Protein AF-A0A7C6LQS4-F1 (afdb_monomer_lite)

Structure (mmCIF, N/CA/C/O backbone):
data_AF-A0A7C6LQS4-F1
#
_entry.id   AF-A0A7C6LQS4-F1
#
loop_
_atom_site.group_PDB
_atom_site.id
_atom_site.type_symbol
_atom_site.label_atom_id
_atom_site.label_alt_id
_atom_site.label_comp_id
_atom_site.label_asym_id
_atom_site.label_entity_id
_atom_site.label_seq_id
_atom_site.pdbx_PDB_ins_code
_atom_site.Cartn_x
_atom_site.Cartn_y
_atom_site.Cartn_z
_atom_site.occupancy
_atom_site.B_iso_or_equiv
_atom_site.auth_seq_id
_atom_site.auth_comp_id
_atom_site.auth_asym_id
_atom_site.auth_atom_id
_atom_site.pdbx_PDB_model_num
ATOM 1 N N . MET A 1 1 ? -6.492 0.542 -8.143 1.00 78.06 1 MET A N 1
ATOM 2 C CA . MET A 1 1 ? -7.831 1.112 -7.826 1.00 78.06 1 MET A CA 1
ATOM 3 C C . MET A 1 1 ? -8.121 2.292 -8.748 1.00 78.06 1 MET A C 1
ATOM 5 O O . MET A 1 1 ? -8.270 3.438 -8.306 1.00 78.06 1 MET A O 1
ATOM 9 N N . ASP A 1 2 ? -8.172 2.019 -10.046 1.00 74.44 2 ASP A N 1
ATOM 10 C CA . ASP A 1 2 ? -8.338 3.066 -11.058 1.00 74.44 2 ASP A CA 1
ATOM 11 C C . ASP A 1 2 ? -9.804 3.329 -11.390 1.00 74.44 2 ASP A C 1
ATOM 13 O O . ASP A 1 2 ? -10.144 4.444 -11.783 1.00 74.44 2 ASP A O 1
ATOM 17 N N . ASP A 1 3 ? -10.678 2.350 -11.139 1.00 87.50 3 ASP A N 1
ATOM 18 C CA . ASP A 1 3 ? -12.123 2.533 -11.216 1.00 87.50 3 ASP A CA 1
ATOM 19 C C . ASP A 1 3 ? -12.602 3.480 -10.090 1.00 87.50 3 ASP A C 1
ATOM 21 O O . ASP A 1 3 ? -12.406 3.188 -8.899 1.00 87.50 3 ASP A O 1
ATOM 25 N N . PRO A 1 4 ? -13.233 4.623 -10.428 1.00 88.31 4 PRO A N 1
ATOM 26 C CA . PRO A 1 4 ? -13.754 5.565 -9.443 1.00 88.31 4 PRO A CA 1
ATOM 27 C C . PRO A 1 4 ? -14.795 4.962 -8.492 1.00 88.31 4 PRO A C 1
ATOM 29 O O . PRO A 1 4 ? -14.840 5.361 -7.327 1.00 88.31 4 PRO A O 1
ATOM 32 N N . LEU A 1 5 ? -15.613 4.012 -8.957 1.00 91.00 5 LEU A N 1
ATOM 33 C CA . LEU A 1 5 ? -16.668 3.392 -8.159 1.00 91.00 5 LEU A CA 1
ATOM 34 C C . LEU A 1 5 ? -16.083 2.431 -7.121 1.00 91.00 5 LEU A C 1
ATOM 36 O O . LEU A 1 5 ? -16.467 2.484 -5.952 1.00 91.00 5 LEU A O 1
ATOM 40 N N . GLU A 1 6 ? -15.114 1.599 -7.515 1.00 91.19 6 GLU A N 1
ATOM 41 C CA . GLU A 1 6 ? -14.394 0.745 -6.560 1.00 91.19 6 GLU A CA 1
ATOM 42 C C . GLU A 1 6 ? -13.647 1.575 -5.523 1.00 91.19 6 GLU A C 1
ATOM 44 O O . GLU A 1 6 ? -13.691 1.274 -4.329 1.00 91.19 6 GLU A O 1
ATOM 49 N N . ARG A 1 7 ? -12.986 2.650 -5.964 1.00 94.25 7 ARG A N 1
ATOM 50 C CA . ARG A 1 7 ? -12.284 3.560 -5.060 1.00 94.25 7 ARG A CA 1
ATOM 51 C C . ARG A 1 7 ? -13.247 4.198 -4.067 1.00 94.25 7 ARG A C 1
ATOM 53 O O . ARG A 1 7 ? -12.942 4.258 -2.879 1.00 94.25 7 ARG A O 1
ATOM 60 N N . GLN A 1 8 ? -14.404 4.669 -4.526 1.00 94.88 8 GLN A N 1
ATOM 61 C CA . GLN A 1 8 ? -15.415 5.243 -3.644 1.00 94.88 8 GLN A CA 1
ATOM 62 C C . GLN A 1 8 ? -15.893 4.212 -2.614 1.00 94.88 8 GLN A C 1
ATOM 64 O 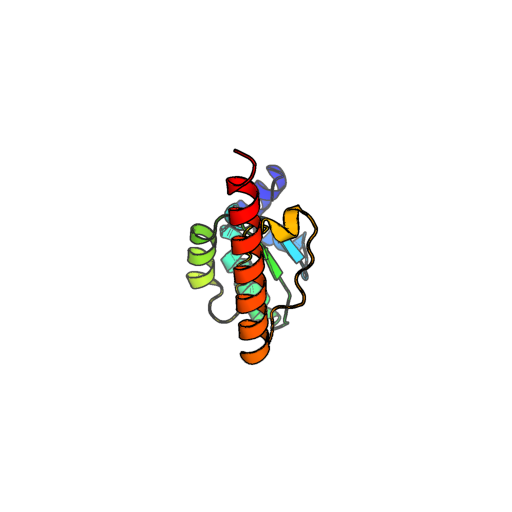O . GLN A 1 8 ? -15.918 4.510 -1.420 1.00 94.88 8 GLN A O 1
ATOM 69 N N . LEU A 1 9 ? -16.185 2.984 -3.049 1.00 95.00 9 LEU A N 1
ATOM 70 C CA . LEU A 1 9 ? -16.571 1.892 -2.158 1.00 95.00 9 LEU A CA 1
ATOM 71 C C . LEU A 1 9 ? -15.493 1.602 -1.104 1.00 95.00 9 LEU A C 1
ATOM 73 O O . LEU A 1 9 ? -15.814 1.455 0.074 1.00 95.00 9 LEU A O 1
ATOM 77 N N . ALA A 1 10 ? -14.225 1.554 -1.511 1.00 95.19 10 ALA A N 1
ATOM 78 C CA . ALA A 1 10 ? -13.095 1.317 -0.620 1.00 95.19 10 ALA A CA 1
ATOM 79 C C . ALA A 1 10 ? -12.935 2.410 0.447 1.00 95.19 10 ALA A C 1
ATOM 81 O O . ALA A 1 10 ? -12.599 2.104 1.590 1.00 95.19 10 ALA A O 1
ATOM 82 N N . ARG A 1 11 ? -13.200 3.671 0.090 1.00 94.62 11 ARG A N 1
ATOM 83 C CA . ARG A 1 11 ? -13.082 4.819 1.002 1.00 94.62 11 ARG A CA 1
ATOM 84 C C . ARG A 1 11 ? -14.272 4.958 1.942 1.00 94.62 11 ARG A C 1
ATOM 86 O O . ARG A 1 11 ? -14.094 5.175 3.136 1.00 94.62 11 ARG A O 1
ATOM 93 N N . GLU A 1 12 ? -15.485 4.846 1.409 1.00 96.25 12 GLU A N 1
ATOM 94 C CA . GLU A 1 12 ? -16.718 5.077 2.167 1.00 96.25 12 GLU A CA 1
ATOM 95 C C . GLU A 1 12 ? -17.144 3.844 2.968 1.00 96.25 12 GLU A C 1
ATOM 97 O O . GLU A 1 12 ? -17.705 3.965 4.057 1.00 96.25 12 GLU A O 1
ATOM 102 N N . GLN A 1 13 ? -16.898 2.643 2.435 1.00 96.38 13 GLN A N 1
ATOM 103 C CA . GLN A 1 13 ? -17.337 1.377 3.023 1.00 96.38 13 GLN A CA 1
ATOM 104 C C . GLN A 1 13 ? -16.213 0.318 3.004 1.00 96.38 13 GLN A C 1
ATOM 106 O O . GLN A 1 13 ? -16.405 -0.785 2.480 1.00 96.38 13 GLN A O 1
ATOM 111 N N . PRO A 1 14 ? -15.055 0.594 3.639 1.00 94.25 14 PRO A N 1
ATOM 112 C CA . PRO A 1 14 ? -13.868 -0.271 3.611 1.00 94.25 14 PRO A CA 1
ATOM 113 C C . PRO A 1 14 ? -14.138 -1.703 4.088 1.00 94.25 14 PRO A C 1
ATOM 115 O O . PRO A 1 14 ? -13.612 -2.662 3.528 1.00 94.25 14 PRO A O 1
ATOM 118 N N . ARG A 1 15 ? -15.014 -1.884 5.084 1.00 93.69 15 ARG A N 1
ATOM 119 C CA . ARG A 1 15 ? -15.414 -3.221 5.542 1.00 93.69 15 ARG A CA 1
ATOM 120 C C . ARG A 1 15 ? -16.129 -4.014 4.446 1.00 93.69 15 ARG A C 1
ATOM 122 O O . ARG A 1 15 ? -15.763 -5.157 4.199 1.00 93.69 15 ARG A O 1
ATOM 129 N N . ARG A 1 16 ? -17.117 -3.408 3.777 1.00 94.06 16 ARG A N 1
ATOM 130 C CA . ARG A 1 16 ? -17.816 -4.062 2.659 1.00 94.06 16 ARG A CA 1
ATOM 131 C C . ARG A 1 16 ? -16.865 -4.350 1.510 1.00 94.06 16 ARG A C 1
ATOM 133 O O . ARG A 1 16 ? -16.963 -5.411 0.909 1.00 94.06 16 ARG A O 1
ATOM 140 N N . PHE A 1 17 ? -15.940 -3.436 1.229 1.00 95.31 17 PHE A N 1
ATOM 141 C CA . PHE A 1 17 ? -14.924 -3.648 0.206 1.00 95.31 17 PHE A CA 1
ATOM 142 C C . PHE A 1 17 ? -14.125 -4.938 0.460 1.00 95.31 17 PHE A C 1
ATOM 144 O O . PHE A 1 17 ? -13.985 -5.749 -0.451 1.00 95.31 17 PHE A O 1
ATOM 151 N N . LEU A 1 18 ? -13.672 -5.169 1.699 1.00 93.12 18 LEU A N 1
ATOM 152 C CA . LEU A 1 18 ? -12.942 -6.388 2.081 1.00 93.12 18 LEU A CA 1
ATOM 153 C C . LEU A 1 18 ? -13.830 -7.641 2.180 1.00 93.12 18 LEU A C 1
ATOM 155 O O . LEU A 1 18 ? -13.340 -8.754 2.016 1.00 93.12 18 LEU A O 1
ATOM 159 N N . GLU A 1 19 ? -15.128 -7.489 2.449 1.00 92.06 19 GLU A N 1
ATOM 160 C CA . GLU A 1 19 ? -16.087 -8.605 2.417 1.00 92.06 19 GLU A CA 1
ATOM 161 C C . GLU A 1 19 ? -16.351 -9.085 0.982 1.00 92.06 19 GLU A C 1
ATOM 163 O O . GLU A 1 19 ? -16.483 -10.288 0.753 1.00 92.06 19 GLU A O 1
ATOM 168 N N . LEU A 1 20 ? -16.393 -8.152 0.025 1.00 92.69 20 LEU A N 1
ATOM 169 C CA . LEU A 1 20 ? -16.524 -8.438 -1.406 1.00 92.69 20 LEU A CA 1
ATOM 170 C C . LEU A 1 20 ? -15.230 -9.012 -1.997 1.00 92.69 20 LEU A C 1
ATOM 172 O O . LEU A 1 20 ? -15.288 -9.890 -2.854 1.00 92.69 20 LEU A O 1
ATOM 176 N N . HIS A 1 21 ? -14.075 -8.558 -1.504 1.00 91.75 21 HIS A N 1
ATOM 177 C CA . HIS A 1 21 ? -12.753 -9.000 -1.944 1.00 91.75 21 HIS A CA 1
ATOM 178 C C . HIS A 1 21 ? -12.044 -9.783 -0.837 1.00 91.75 21 HIS A C 1
ATOM 180 O O . HIS A 1 21 ? -11.190 -9.261 -0.115 1.00 91.75 21 HIS A O 1
ATOM 186 N N . GLN A 1 22 ? -12.424 -11.052 -0.685 1.00 89.12 22 GLN A N 1
ATOM 187 C CA . GLN A 1 22 ? -11.872 -11.905 0.364 1.00 89.12 22 GLN A CA 1
ATOM 188 C C . GLN A 1 22 ? -10.400 -1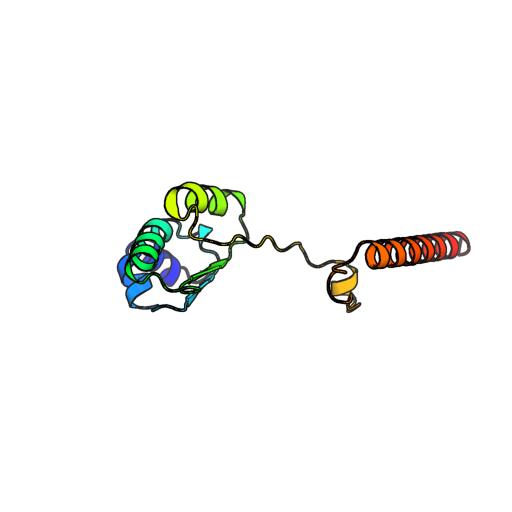2.253 0.113 1.00 89.12 22 GLN A C 1
ATOM 190 O O . GLN A 1 22 ? -9.986 -12.513 -1.013 1.00 89.12 22 GLN A O 1
ATOM 195 N N . ALA A 1 23 ? -9.622 -12.296 1.196 1.00 90.25 23 ALA A N 1
ATOM 196 C CA . ALA A 1 23 ? -8.218 -12.692 1.164 1.00 90.25 23 ALA A CA 1
ATOM 197 C C . ALA A 1 23 ? -8.023 -14.154 0.682 1.00 90.25 23 ALA A C 1
ATOM 199 O O . ALA A 1 23 ? -8.854 -15.004 1.023 1.00 90.25 23 ALA A O 1
ATOM 200 N N . PRO A 1 24 ? -6.910 -14.473 -0.017 1.00 92.81 24 PRO A N 1
ATOM 201 C CA . PRO A 1 24 ? -5.803 -13.574 -0.349 1.00 92.81 24 PRO A CA 1
ATOM 202 C C . PRO A 1 24 ? -6.143 -12.617 -1.499 1.00 92.81 24 PRO A C 1
ATOM 204 O O . PRO A 1 24 ? -6.632 -13.044 -2.541 1.00 92.81 24 PRO A O 1
ATOM 207 N N . VAL A 1 25 ? -5.858 -11.323 -1.324 1.00 93.81 25 VAL A N 1
ATOM 208 C CA . VAL A 1 25 ? -6.203 -10.292 -2.317 1.00 93.81 25 VAL A CA 1
ATOM 209 C C . VAL A 1 25 ? -5.053 -9.317 -2.566 1.00 93.81 25 VAL A C 1
ATOM 211 O O . VAL A 1 25 ? -4.348 -8.908 -1.641 1.00 93.81 25 VAL A O 1
ATOM 214 N N . LEU A 1 26 ? -4.880 -8.940 -3.835 1.00 93.56 26 LEU A N 1
ATOM 215 C CA . LEU A 1 26 ? -4.015 -7.849 -4.274 1.00 93.56 26 LEU A CA 1
ATOM 216 C C . LEU A 1 26 ? -4.839 -6.564 -4.379 1.00 93.56 26 LEU A C 1
ATOM 218 O O . LEU A 1 26 ? -5.782 -6.492 -5.162 1.00 93.56 26 LEU A O 1
ATOM 222 N N . ILE A 1 27 ? -4.469 -5.554 -3.602 1.00 93.06 27 ILE A N 1
ATOM 223 C CA . ILE A 1 27 ? -5.080 -4.230 -3.623 1.00 93.06 27 ILE A CA 1
ATOM 224 C C . ILE A 1 27 ? -4.099 -3.278 -4.289 1.00 93.06 27 ILE A C 1
ATOM 226 O O . ILE A 1 27 ? -3.050 -2.946 -3.729 1.00 93.06 27 ILE A O 1
ATOM 230 N N . ASP A 1 28 ? -4.463 -2.856 -5.493 1.00 92.75 28 ASP A N 1
ATOM 231 C CA . ASP A 1 28 ? -3.622 -1.997 -6.306 1.00 92.75 28 ASP A CA 1
ATOM 232 C C . ASP A 1 28 ? -3.851 -0.509 -6.001 1.00 92.75 28 ASP A C 1
ATOM 234 O O . ASP A 1 28 ? -5.000 -0.069 -5.899 1.00 92.75 28 ASP A O 1
ATOM 238 N N . GLU A 1 29 ? -2.775 0.270 -5.891 1.00 92.50 29 GLU A N 1
ATOM 239 C CA . GLU A 1 29 ? -2.789 1.711 -5.602 1.00 92.50 29 GLU A CA 1
ATOM 240 C C . GLU A 1 29 ? -3.555 2.076 -4.308 1.00 92.50 29 GLU A C 1
ATOM 242 O O . GLU A 1 29 ? -4.390 2.990 -4.274 1.00 92.50 29 GLU A O 1
ATOM 247 N N . ILE A 1 30 ? -3.267 1.364 -3.209 1.00 92.81 30 ILE A N 1
ATOM 248 C CA . ILE A 1 30 ? -3.968 1.531 -1.919 1.00 92.81 30 ILE A CA 1
ATOM 249 C C . ILE A 1 30 ? -3.857 2.952 -1.343 1.00 92.81 30 ILE A C 1
ATOM 251 O O . ILE A 1 30 ? -4.690 3.356 -0.532 1.00 92.81 30 ILE A O 1
ATOM 255 N N . GLN A 1 31 ? -2.874 3.755 -1.764 1.00 90.94 31 GLN A N 1
ATOM 256 C CA . GLN A 1 31 ? -2.746 5.145 -1.314 1.00 90.94 31 GLN A CA 1
ATOM 257 C C . GLN A 1 31 ? -3.969 6.016 -1.647 1.00 90.94 31 GLN A C 1
ATOM 259 O O . GLN A 1 31 ? -4.129 7.073 -1.040 1.00 90.94 31 GLN A O 1
ATOM 264 N N . TYR A 1 32 ? -4.831 5.602 -2.585 1.00 91.94 32 TYR A N 1
ATOM 265 C CA . TYR A 1 32 ? -6.088 6.300 -2.873 1.00 91.94 32 TYR A CA 1
ATOM 266 C C . TYR A 1 32 ? -7.223 5.958 -1.899 1.00 91.94 32 TYR A C 1
ATOM 268 O O . TYR A 1 32 ? -8.212 6.691 -1.866 1.00 91.94 32 TYR A O 1
ATOM 276 N N . ALA A 1 33 ? -7.092 4.880 -1.123 1.00 93.88 33 ALA A N 1
ATOM 277 C CA . ALA A 1 33 ? -8.056 4.444 -0.114 1.00 93.88 33 ALA A CA 1
ATOM 278 C C . ALA A 1 33 ? -7.352 4.045 1.203 1.00 93.88 33 ALA A C 1
ATOM 280 O O . ALA A 1 33 ? -7.411 2.883 1.626 1.00 93.88 33 ALA A O 1
ATOM 281 N N . PRO A 1 34 ? -6.663 4.990 1.875 1.00 91.94 34 PRO A N 1
ATOM 282 C CA . PRO A 1 34 ? -5.966 4.721 3.134 1.00 91.94 34 PRO A CA 1
ATOM 283 C C . PRO A 1 34 ? -6.904 4.276 4.271 1.00 91.94 34 PRO A C 1
ATOM 285 O O . PRO A 1 34 ? -6.462 3.682 5.254 1.00 91.94 34 PRO A O 1
ATOM 288 N N . GLU A 1 35 ? -8.209 4.509 4.142 1.00 93.62 35 GLU A N 1
ATOM 289 C CA . GLU A 1 35 ? -9.240 4.072 5.081 1.00 93.62 35 GLU A CA 1
ATOM 290 C C . GLU A 1 35 ? -9.297 2.537 5.231 1.00 93.62 35 GLU A C 1
ATOM 292 O O . GLU A 1 35 ? -9.828 2.040 6.223 1.00 93.62 35 GLU A O 1
ATOM 297 N N . LEU A 1 36 ? -8.699 1.775 4.304 1.00 94.25 36 LEU A N 1
ATOM 298 C CA . LEU A 1 36 ? -8.587 0.315 4.375 1.00 94.25 36 LEU A CA 1
ATOM 299 C C . LEU A 1 36 ? -7.575 -0.185 5.418 1.00 94.25 36 LEU A C 1
ATOM 301 O O . LEU A 1 36 ? -7.744 -1.289 5.942 1.00 94.25 36 LEU A O 1
ATOM 305 N N . PHE A 1 37 ? -6.538 0.595 5.750 1.00 93.44 37 PHE A N 1
ATOM 306 C CA . PHE A 1 37 ? -5.428 0.132 6.598 1.00 93.44 37 PHE A CA 1
ATOM 307 C C . PHE A 1 37 ? -5.863 -0.407 7.976 1.00 93.44 37 PHE A C 1
ATOM 309 O O . PHE A 1 37 ? -5.407 -1.495 8.348 1.00 93.44 37 PHE A O 1
ATOM 316 N N . PRO A 1 38 ? -6.755 0.263 8.737 1.00 93.00 38 PRO A N 1
ATOM 317 C CA . PRO A 1 38 ? -7.231 -0.260 10.018 1.00 93.00 38 PRO A CA 1
ATOM 318 C C . PRO A 1 38 ? -7.988 -1.586 9.888 1.00 93.00 38 PRO A C 1
ATOM 320 O O . PRO A 1 38 ? -7.849 -2.457 10.743 1.00 93.00 38 PRO A O 1
ATOM 323 N N . TYR A 1 39 ? -8.759 -1.769 8.815 1.00 93.44 39 TYR A N 1
ATOM 324 C CA . TYR A 1 39 ? -9.551 -2.983 8.608 1.00 93.44 39 TYR A CA 1
ATOM 325 C C . TYR A 1 39 ? -8.681 -4.160 8.173 1.00 93.44 39 TYR A C 1
ATOM 327 O O . TYR A 1 39 ? -8.847 -5.265 8.687 1.00 93.44 39 TYR A O 1
ATOM 335 N N . ILE A 1 40 ? -7.701 -3.910 7.300 1.00 93.62 40 ILE A N 1
ATOM 336 C CA . ILE A 1 40 ? -6.675 -4.897 6.945 1.00 93.62 40 ILE A CA 1
ATOM 337 C C . ILE A 1 40 ? -5.938 -5.346 8.208 1.00 93.62 40 ILE A C 1
ATOM 339 O O . ILE A 1 40 ? -5.794 -6.543 8.441 1.00 93.62 40 ILE A O 1
ATOM 343 N N . LYS A 1 41 ? -5.531 -4.403 9.069 1.00 92.19 41 LYS A N 1
ATOM 344 C CA . LYS A 1 41 ? -4.892 -4.715 10.354 1.00 92.19 41 LYS A CA 1
ATOM 345 C C . LYS A 1 41 ? -5.761 -5.635 11.209 1.00 92.19 41 LYS A C 1
ATOM 347 O O . LYS A 1 41 ? -5.269 -6.660 11.669 1.00 92.19 41 LYS A O 1
ATOM 352 N N . MET A 1 42 ? -7.031 -5.275 11.415 1.00 92.12 42 MET A N 1
ATOM 353 C CA . MET A 1 42 ? -7.965 -6.076 12.211 1.00 92.12 42 MET A CA 1
ATOM 354 C C . MET A 1 42 ? -8.084 -7.503 11.676 1.00 92.12 42 MET A C 1
ATOM 356 O O . MET A 1 42 ? -8.083 -8.452 12.456 1.00 92.12 42 MET A O 1
ATOM 360 N N . GLU A 1 43 ? -8.161 -7.663 10.356 1.00 92.12 43 GLU A N 1
ATOM 361 C CA . GLU A 1 43 ? -8.317 -8.974 9.735 1.00 92.12 43 GLU A CA 1
ATOM 362 C C . GLU A 1 43 ? -7.034 -9.816 9.806 1.00 92.12 43 GLU A C 1
ATOM 364 O O . GLU A 1 43 ? -7.099 -11.003 10.133 1.00 92.12 43 GLU A O 1
ATOM 369 N N . VAL A 1 44 ? -5.866 -9.201 9.590 1.00 91.56 44 VAL A N 1
ATOM 370 C CA . VAL A 1 44 ? -4.553 -9.849 9.759 1.00 91.56 44 VAL A CA 1
ATOM 371 C C . VAL A 1 44 ? -4.339 -10.276 11.214 1.00 91.56 44 VAL A C 1
ATOM 373 O O . VAL A 1 44 ? -3.945 -11.413 11.467 1.00 91.56 44 VAL A O 1
ATOM 376 N N . ASP A 1 45 ? -4.664 -9.409 12.180 1.00 90.38 45 ASP A N 1
ATOM 377 C CA . ASP A 1 45 ? -4.582 -9.718 13.614 1.00 90.38 45 ASP A CA 1
ATOM 378 C C . ASP A 1 45 ? -5.519 -10.869 14.018 1.00 90.38 45 ASP A C 1
ATOM 380 O O . ASP A 1 45 ? -5.177 -11.667 14.898 1.00 90.38 45 ASP A O 1
ATOM 384 N N . ARG A 1 46 ? -6.696 -10.959 13.380 1.00 91.81 46 ARG A N 1
ATOM 385 C CA . ARG A 1 46 ? -7.715 -11.981 13.647 1.00 91.81 46 ARG A CA 1
ATOM 386 C C . ARG A 1 46 ? -7.336 -13.348 13.089 1.00 91.81 46 ARG A C 1
ATOM 388 O O . ARG A 1 46 ? -7.481 -14.338 13.800 1.00 91.81 46 ARG A O 1
ATOM 395 N N . ARG A 1 47 ? -6.910 -13.415 11.824 1.00 90.19 47 ARG A N 1
ATOM 396 C CA . ARG A 1 47 ? -6.601 -14.687 11.150 1.00 90.19 47 ARG A CA 1
ATOM 397 C C . ARG A 1 47 ? -5.208 -15.210 11.495 1.0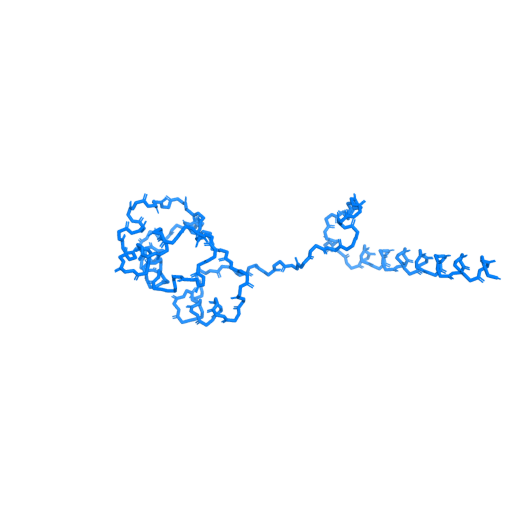0 90.19 47 ARG A C 1
ATOM 399 O O . ARG A 1 47 ? -5.046 -16.414 11.630 1.00 90.19 47 ARG A O 1
ATOM 406 N N . ARG A 1 48 ? -4.226 -14.317 11.688 1.00 84.88 48 ARG A N 1
ATOM 407 C CA . ARG A 1 48 ? -2.807 -14.665 11.917 1.00 84.88 48 ARG A CA 1
ATOM 408 C C . ARG A 1 48 ? -2.234 -15.612 10.856 1.00 84.88 48 ARG A C 1
ATOM 410 O O . ARG A 1 48 ? -1.412 -16.470 11.161 1.00 84.88 48 ARG A O 1
ATOM 417 N N . GLU A 1 49 ? -2.686 -15.435 9.623 1.00 87.88 49 GLU A N 1
ATOM 418 C CA . GLU A 1 49 ? -2.193 -16.147 8.449 1.00 87.88 49 GLU A CA 1
ATOM 419 C C . GLU A 1 49 ? -1.263 -15.231 7.655 1.00 87.88 49 GLU A C 1
ATOM 421 O O . GLU A 1 49 ? -1.488 -14.018 7.562 1.00 87.88 49 GLU A O 1
ATOM 426 N N . ASP A 1 50 ? -0.228 -15.819 7.066 1.00 84.44 50 ASP A N 1
ATOM 427 C CA . ASP A 1 50 ? 0.690 -15.096 6.198 1.00 84.44 50 ASP A CA 1
ATOM 428 C C . ASP A 1 50 ? 0.030 -14.775 4.846 1.00 84.44 50 ASP A C 1
ATOM 430 O O . ASP A 1 50 ? -0.866 -15.474 4.374 1.00 84.44 50 ASP A O 1
ATOM 434 N N . SER A 1 51 ? 0.501 -13.708 4.195 1.00 87.62 51 SER A N 1
ATOM 435 C CA . SER A 1 51 ? 0.165 -13.383 2.797 1.00 87.62 51 SER A CA 1
ATOM 436 C C . SER A 1 51 ? -1.325 -13.150 2.482 1.00 87.62 51 SER A C 1
ATOM 438 O O . SER A 1 51 ? -1.738 -13.290 1.331 1.00 87.62 51 SER A O 1
ATOM 440 N N . LEU A 1 52 ? -2.124 -12.719 3.464 1.00 91.75 52 LEU A N 1
ATOM 441 C CA . LEU A 1 52 ? -3.543 -12.376 3.269 1.00 91.75 52 LEU A CA 1
ATOM 442 C C . LEU A 1 52 ? -3.765 -11.191 2.317 1.00 91.75 52 LEU A C 1
ATOM 444 O O . LEU A 1 52 ? -4.759 -11.143 1.596 1.00 91.75 52 LEU A O 1
ATOM 448 N N . TYR A 1 53 ? -2.852 -10.224 2.325 1.00 93.50 53 TYR A N 1
ATOM 449 C CA . TYR A 1 53 ? -2.992 -8.993 1.559 1.00 93.50 53 TYR A CA 1
ATOM 450 C C . TYR A 1 53 ? -1.683 -8.636 0.876 1.00 93.50 53 TYR A C 1
ATOM 452 O O . TYR A 1 53 ? -0.627 -8.597 1.510 1.00 93.50 53 TYR A O 1
ATOM 460 N N . TRP A 1 54 ? -1.783 -8.320 -0.409 1.00 93.88 54 TRP A N 1
ATOM 461 C CA . TRP A 1 54 ? -0.715 -7.720 -1.193 1.00 93.88 54 TRP A CA 1
ATOM 462 C C . TRP A 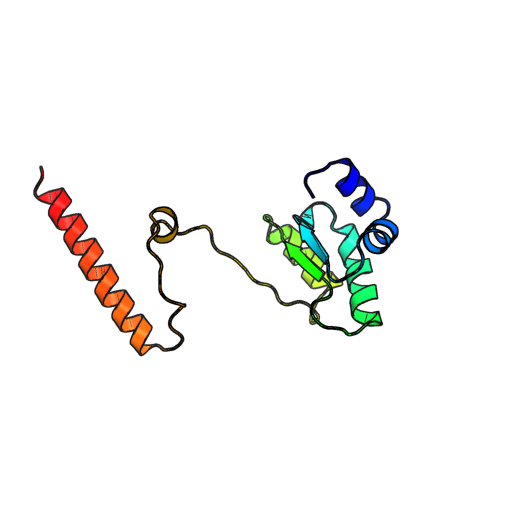1 54 ? -1.127 -6.301 -1.531 1.00 93.88 54 TRP A C 1
ATOM 464 O O . TRP A 1 54 ? -2.217 -6.083 -2.046 1.00 93.88 54 TRP A O 1
ATOM 474 N N . LEU A 1 55 ? -0.278 -5.334 -1.206 1.00 92.38 55 LEU A N 1
ATOM 475 C CA . LEU A 1 55 ? -0.583 -3.919 -1.370 1.00 92.38 55 LEU A CA 1
ATOM 476 C C . LEU A 1 55 ? 0.439 -3.304 -2.317 1.00 92.38 55 LEU A C 1
ATOM 478 O O . LEU A 1 55 ? 1.642 -3.487 -2.118 1.00 92.38 55 LEU A O 1
ATOM 482 N N . THR A 1 56 ? -0.026 -2.557 -3.309 1.00 92.69 56 THR A N 1
ATOM 483 C CA . THR A 1 56 ? 0.845 -1.767 -4.186 1.00 92.69 56 THR A CA 1
ATOM 484 C C . THR A 1 56 ? 0.555 -0.280 -4.006 1.00 92.69 56 THR A C 1
ATOM 486 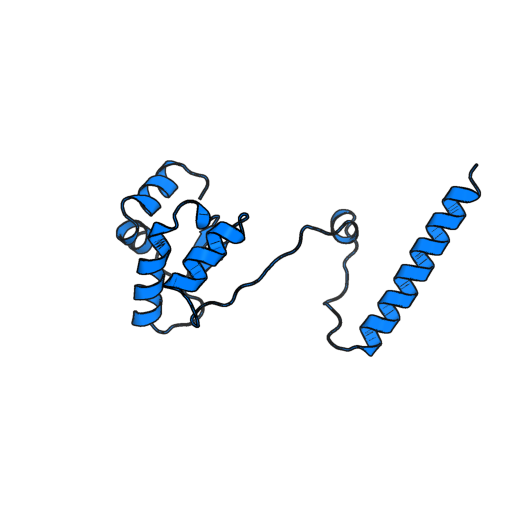O O . THR A 1 56 ? -0.503 0.124 -3.513 1.00 92.69 56 THR A O 1
ATOM 489 N N . GLY A 1 57 ? 1.512 0.543 -4.420 1.00 90.38 57 GLY A N 1
ATOM 490 C CA . GLY A 1 57 ? 1.296 1.970 -4.540 1.00 90.38 57 GLY A CA 1
ATOM 491 C C . GLY A 1 57 ? 2.493 2.682 -5.138 1.00 90.38 57 GLY A C 1
ATOM 492 O O . GLY A 1 57 ? 3.608 2.576 -4.627 1.00 90.38 57 GLY A O 1
ATOM 493 N N . SER A 1 58 ? 2.248 3.447 -6.195 1.00 88.81 58 SER A N 1
ATOM 494 C CA . SER A 1 58 ? 3.230 4.345 -6.805 1.00 88.81 58 SER A CA 1
ATOM 495 C C . SER A 1 58 ? 3.725 5.442 -5.845 1.00 88.81 58 SER A C 1
ATOM 497 O O . SER A 1 58 ? 4.875 5.878 -5.923 1.00 88.81 58 SER A O 1
ATOM 499 N N . GLN A 1 59 ? 2.895 5.872 -4.885 1.00 86.44 59 GLN A N 1
ATOM 500 C CA . GLN A 1 59 ? 3.227 6.962 -3.960 1.00 86.44 59 GLN A CA 1
ATOM 501 C C . GLN A 1 59 ? 3.727 6.460 -2.602 1.00 86.44 59 GLN A C 1
ATOM 503 O O . GLN A 1 59 ? 2.981 6.302 -1.633 1.00 86.44 59 GLN A O 1
ATOM 508 N N . VAL A 1 60 ? 5.044 6.303 -2.511 1.00 80.94 60 VAL A N 1
ATOM 509 C CA . VAL A 1 60 ? 5.743 5.775 -1.332 1.00 80.94 60 VAL A CA 1
ATOM 510 C C . VAL A 1 60 ? 5.434 6.546 -0.045 1.0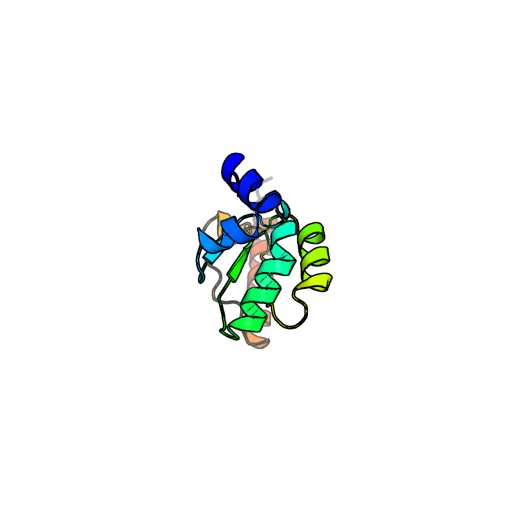0 80.94 60 VAL A C 1
ATOM 512 O O . VAL A 1 60 ? 5.181 5.924 0.979 1.00 80.94 60 VAL A O 1
ATOM 515 N N . PHE A 1 61 ? 5.491 7.881 -0.038 1.00 78.81 61 PHE A N 1
ATOM 516 C CA . PHE A 1 61 ? 5.386 8.646 1.216 1.00 78.81 61 PHE A CA 1
ATOM 517 C C . PHE A 1 61 ? 4.006 8.525 1.868 1.00 78.81 61 PHE A C 1
ATOM 519 O O . PHE A 1 61 ? 3.914 8.290 3.074 1.00 78.81 61 PHE A O 1
ATOM 526 N N . ALA A 1 62 ? 2.945 8.644 1.065 1.00 78.88 62 ALA A N 1
ATOM 527 C CA . ALA A 1 62 ? 1.571 8.484 1.527 1.00 78.88 62 ALA A CA 1
ATOM 528 C C . ALA A 1 62 ? 1.335 7.063 2.057 1.00 78.88 62 ALA A C 1
ATOM 530 O O . ALA A 1 62 ? 0.809 6.892 3.156 1.00 78.88 62 ALA A O 1
ATOM 531 N N . LEU A 1 63 ? 1.818 6.055 1.324 1.00 80.75 63 LEU A N 1
ATOM 532 C CA . LEU A 1 63 ? 1.753 4.655 1.731 1.00 80.75 63 LEU A CA 1
ATOM 533 C C . LEU A 1 63 ? 2.450 4.425 3.083 1.00 80.75 63 LEU A C 1
ATOM 535 O O . LEU A 1 63 ? 1.862 3.879 4.015 1.00 80.75 63 LEU A O 1
ATOM 539 N N . MET A 1 64 ? 3.701 4.876 3.208 1.00 84.31 64 MET A N 1
ATOM 540 C CA . MET A 1 64 ? 4.539 4.614 4.379 1.00 84.31 64 MET A CA 1
ATOM 541 C C . MET A 1 64 ? 3.969 5.206 5.667 1.00 84.31 64 MET A C 1
ATOM 543 O O . MET A 1 64 ? 4.063 4.556 6.707 1.00 84.31 64 MET A O 1
ATOM 547 N N . LYS A 1 65 ? 3.348 6.391 5.604 1.00 84.81 65 LYS A N 1
ATOM 548 C CA . LYS A 1 65 ? 2.708 7.020 6.768 1.00 84.81 65 LYS A CA 1
ATOM 549 C C . LYS A 1 65 ? 1.661 6.092 7.394 1.00 84.81 65 LYS A C 1
ATOM 551 O O . LYS A 1 65 ? 1.721 5.794 8.583 1.00 84.81 65 LYS A O 1
ATOM 556 N N . HIS A 1 66 ? 0.745 5.579 6.579 1.00 81.62 66 HIS A N 1
ATOM 557 C CA . HIS A 1 66 ? -0.343 4.731 7.063 1.00 81.62 66 HIS A CA 1
ATOM 558 C C . HIS A 1 66 ? 0.124 3.326 7.450 1.00 81.62 66 HIS A C 1
ATOM 560 O O . HIS A 1 66 ? -0.364 2.751 8.427 1.00 81.62 66 HIS A O 1
ATOM 566 N N . VAL A 1 67 ? 1.110 2.789 6.728 1.00 84.31 67 VAL A N 1
ATOM 567 C CA . VAL A 1 67 ? 1.726 1.497 7.045 1.00 84.31 67 VAL A CA 1
ATOM 568 C C . VAL A 1 67 ? 2.404 1.528 8.417 1.00 84.31 67 VAL A C 1
ATOM 570 O O . VAL A 1 67 ? 2.212 0.602 9.204 1.00 84.31 67 VAL A O 1
ATOM 573 N N . GLN A 1 68 ? 3.157 2.585 8.734 1.00 80.50 68 GLN A N 1
ATOM 574 C CA . GLN A 1 68 ? 3.826 2.719 10.032 1.00 80.50 68 GLN A CA 1
ATOM 575 C C . GLN A 1 68 ? 2.833 2.840 11.194 1.00 80.50 68 GLN A C 1
ATOM 577 O O . GLN A 1 68 ? 3.047 2.236 12.242 1.00 80.50 68 GLN A O 1
ATOM 582 N N . GLU A 1 69 ? 1.734 3.571 11.009 1.00 80.25 69 GLU A N 1
ATOM 583 C CA . GLU A 1 69 ? 0.707 3.748 12.042 1.00 80.25 69 GLU A CA 1
ATOM 584 C C . GLU A 1 69 ? -0.128 2.473 12.268 1.00 80.25 69 GLU A C 1
ATOM 586 O O . GLU A 1 69 ? -0.460 2.125 13.404 1.00 80.25 69 GLU A O 1
ATOM 591 N N . SER A 1 70 ? -0.470 1.754 11.192 1.00 82.25 70 SER A N 1
ATOM 592 C CA . SER A 1 70 ? -1.469 0.677 11.251 1.00 82.25 70 SER A CA 1
ATOM 593 C C . SER A 1 70 ? -0.881 -0.734 11.183 1.00 82.25 70 SER A C 1
ATOM 595 O O . SER A 1 70 ? -1.345 -1.611 11.911 1.00 82.25 70 SER A O 1
ATOM 597 N N . LEU A 1 71 ? 0.139 -0.974 10.354 1.00 86.69 71 LEU A N 1
ATOM 598 C CA . LEU A 1 71 ? 0.626 -2.316 9.992 1.00 86.69 71 LEU A CA 1
ATOM 599 C C . LEU A 1 71 ? 2.056 -2.622 10.472 1.00 86.69 71 LEU A C 1
ATOM 601 O O . LEU A 1 71 ? 2.638 -3.633 10.073 1.00 86.69 71 LEU A O 1
ATOM 605 N N . ALA A 1 72 ? 2.627 -1.792 11.350 1.00 83.56 72 ALA A N 1
ATOM 606 C CA . ALA A 1 72 ? 3.961 -2.015 11.905 1.00 83.56 72 ALA A CA 1
ATOM 607 C C . ALA A 1 72 ? 4.130 -3.443 12.466 1.00 83.56 72 ALA A C 1
ATOM 609 O O . ALA A 1 72 ? 3.298 -3.941 13.235 1.00 83.56 72 ALA A O 1
ATOM 610 N N . GLY A 1 73 ? 5.217 -4.101 12.048 1.00 85.38 73 GLY A N 1
ATOM 611 C CA . GLY A 1 73 ? 5.579 -5.464 12.452 1.00 85.38 73 GLY A CA 1
ATOM 612 C C . GLY A 1 73 ? 4.770 -6.592 11.800 1.00 85.38 73 GLY A C 1
ATOM 613 O O . GLY A 1 73 ? 5.024 -7.749 12.108 1.00 85.38 73 GLY A O 1
ATOM 614 N N . ARG A 1 74 ? 3.810 -6.285 10.917 1.00 86.81 74 ARG A N 1
ATOM 615 C CA . ARG A 1 74 ? 2.908 -7.266 10.271 1.00 86.81 74 ARG A CA 1
ATOM 616 C C . ARG A 1 74 ? 2.947 -7.215 8.748 1.00 86.81 74 ARG A C 1
ATOM 618 O O . ARG A 1 74 ? 2.112 -7.805 8.075 1.00 86.81 74 ARG A O 1
ATOM 625 N N . VAL A 1 75 ? 3.881 -6.447 8.206 1.00 88.69 75 VAL A N 1
ATOM 626 C CA . VAL A 1 75 ? 3.991 -6.173 6.780 1.00 88.69 75 VAL A CA 1
ATOM 627 C C . VAL A 1 75 ? 5.452 -6.209 6.384 1.00 88.69 75 VAL A C 1
ATOM 629 O O . VAL A 1 75 ? 6.320 -5.713 7.106 1.00 88.69 75 VAL A O 1
ATOM 632 N N . MET A 1 76 ? 5.712 -6.782 5.217 1.00 87.31 76 MET A N 1
ATOM 633 C CA . MET A 1 76 ? 6.992 -6.656 4.545 1.00 87.31 76 MET A CA 1
ATOM 634 C C . MET A 1 76 ? 6.862 -5.606 3.448 1.00 87.31 76 MET A C 1
ATOM 636 O O . MET A 1 76 ? 5.923 -5.640 2.658 1.00 87.31 76 MET A O 1
ATOM 640 N N . ILE A 1 77 ? 7.799 -4.662 3.415 1.00 86.25 77 ILE A N 1
ATOM 641 C CA . ILE A 1 77 ? 7.782 -3.557 2.458 1.00 86.25 77 ILE A CA 1
ATOM 642 C C . ILE A 1 77 ? 8.841 -3.834 1.405 1.00 86.25 77 ILE A C 1
ATOM 644 O O . ILE A 1 77 ? 10.034 -3.863 1.709 1.00 86.25 77 ILE A O 1
ATOM 648 N N . LEU A 1 78 ? 8.396 -4.014 0.166 1.00 88.00 78 LEU A N 1
ATOM 649 C CA . LEU A 1 78 ? 9.271 -4.157 -0.986 1.00 88.00 78 LEU A CA 1
ATOM 650 C C . LEU A 1 78 ? 9.266 -2.855 -1.784 1.00 88.00 78 LEU A C 1
ATOM 652 O O . LEU A 1 78 ? 8.217 -2.397 -2.231 1.00 88.00 78 LEU A O 1
ATOM 656 N N . ARG A 1 79 ? 10.445 -2.257 -1.971 1.00 85.06 79 ARG A N 1
ATOM 657 C CA . ARG A 1 79 ? 10.623 -1.093 -2.843 1.00 85.06 79 ARG A CA 1
ATOM 658 C C . ARG A 1 79 ? 11.183 -1.556 -4.177 1.00 85.06 79 ARG A C 1
ATOM 660 O O . ARG A 1 79 ? 12.351 -1.927 -4.254 1.00 85.06 79 ARG A O 1
ATOM 667 N N . LEU A 1 80 ? 10.358 -1.491 -5.210 1.00 86.06 80 LEU A N 1
ATOM 668 C CA . LEU A 1 80 ? 10.797 -1.712 -6.582 1.00 86.06 80 LEU A CA 1
ATOM 669 C C . LEU A 1 80 ? 11.406 -0.417 -7.130 1.00 86.06 80 LEU A C 1
ATOM 671 O O . LEU A 1 80 ? 10.946 0.677 -6.801 1.00 86.06 80 LEU A O 1
ATOM 675 N N . GLN A 1 81 ? 12.494 -0.547 -7.884 1.00 84.12 81 GLN A N 1
ATOM 676 C CA . GLN A 1 81 ? 13.048 0.561 -8.658 1.00 84.12 81 GLN A CA 1
ATOM 677 C C . GLN A 1 81 ? 12.314 0.661 -9.994 1.00 84.12 81 GLN A C 1
ATOM 679 O O . GLN A 1 81 ? 11.603 -0.263 -10.394 1.00 84.12 81 GLN A O 1
ATOM 684 N N . GLU A 1 82 ? 12.499 1.788 -10.672 1.00 84.06 82 GLU A N 1
ATOM 685 C CA . GLU A 1 82 ? 12.124 1.909 -12.075 1.00 84.06 82 GLU A CA 1
ATOM 686 C C . GLU A 1 82 ? 12.863 0.868 -12.918 1.00 84.06 82 GLU A C 1
ATOM 688 O O . GLU A 1 82 ? 13.918 0.354 -12.526 1.00 84.06 82 GLU A O 1
ATOM 693 N N . ILE A 1 83 ? 12.293 0.570 -14.084 1.00 84.12 83 ILE A N 1
ATOM 694 C CA . ILE A 1 83 ? 12.938 -0.310 -15.047 1.00 84.12 83 ILE A CA 1
ATOM 695 C C . ILE A 1 83 ? 14.285 0.294 -15.459 1.00 84.12 83 ILE A C 1
ATOM 697 O O . ILE A 1 83 ? 14.393 1.474 -15.794 1.00 84.12 83 ILE A O 1
ATOM 701 N N . SER A 1 84 ? 15.340 -0.506 -15.394 1.00 83.38 84 SER A N 1
ATOM 702 C CA . SER A 1 84 ? 16.661 -0.088 -15.846 1.00 83.38 84 SER A CA 1
ATOM 703 C C . SER A 1 84 ? 16.731 -0.065 -17.374 1.00 83.38 84 SER A C 1
ATOM 705 O O . SER A 1 84 ? 16.062 -0.842 -18.050 1.00 83.38 84 SER A O 1
ATOM 707 N N . GLN A 1 85 ? 17.624 0.761 -17.928 1.00 80.38 85 GLN A N 1
ATOM 708 C CA . GLN A 1 85 ? 17.887 0.798 -19.374 1.00 80.38 85 GLN A CA 1
ATOM 709 C C . GLN A 1 85 ? 18.219 -0.585 -19.945 1.00 80.38 85 GLN A C 1
ATOM 711 O O . GLN A 1 85 ? 17.766 -0.946 -21.024 1.00 80.38 85 GLN A O 1
ATOM 716 N N . SER A 1 86 ? 18.969 -1.393 -19.192 1.00 79.88 86 SER A N 1
ATOM 717 C CA . SER A 1 86 ? 19.259 -2.780 -19.552 1.00 79.88 86 SER A CA 1
ATOM 718 C C . SER A 1 86 ? 17.992 -3.625 -19.673 1.00 79.88 86 SER A C 1
ATOM 720 O O . SER A 1 86 ? 17.867 -4.396 -20.617 1.00 79.88 86 SER A O 1
ATOM 722 N N . GLU A 1 87 ? 17.053 -3.494 -18.736 1.00 81.50 87 GLU A N 1
ATOM 723 C CA . GLU A 1 87 ? 15.782 -4.221 -18.783 1.00 81.50 87 GLU A CA 1
ATOM 724 C C . GLU A 1 87 ? 14.900 -3.738 -19.941 1.00 81.50 87 GLU A C 1
ATOM 726 O O . GLU A 1 87 ? 14.279 -4.572 -20.600 1.00 81.50 87 GLU A O 1
ATOM 731 N N . GLU A 1 88 ? 14.907 -2.435 -20.246 1.00 82.31 88 GLU A N 1
ATOM 732 C CA . GLU A 1 88 ? 14.190 -1.849 -21.388 1.00 82.31 88 GLU A CA 1
ATOM 733 C C . GLU A 1 88 ? 14.673 -2.429 -22.727 1.00 82.31 88 GLU A C 1
ATOM 735 O O . GLU A 1 88 ? 13.864 -2.853 -23.553 1.00 82.31 88 GLU A O 1
ATOM 740 N N . ILE A 1 89 ? 15.991 -2.548 -22.920 1.00 87.81 89 ILE A N 1
ATOM 741 C CA . ILE A 1 89 ? 16.582 -3.159 -24.125 1.00 87.81 89 ILE A CA 1
ATOM 742 C C . ILE A 1 89 ? 16.639 -4.699 -24.067 1.00 87.81 89 ILE A C 1
ATOM 744 O O . ILE A 1 89 ? 17.257 -5.337 -24.922 1.00 87.81 89 ILE A O 1
ATOM 748 N N . GLY A 1 90 ? 16.000 -5.320 -23.067 1.00 80.25 90 GLY A N 1
ATOM 749 C CA . GLY A 1 90 ? 15.867 -6.774 -22.938 1.00 80.25 90 GLY A CA 1
ATOM 750 C C . GLY A 1 90 ? 17.122 -7.508 -22.449 1.00 80.25 90 GLY A C 1
ATOM 751 O O . GLY A 1 90 ? 17.172 -8.742 -22.493 1.00 80.25 90 GLY A O 1
ATOM 752 N N . ILE A 1 91 ? 18.135 -6.790 -21.958 1.00 78.62 91 ILE A N 1
ATOM 753 C CA . ILE A 1 91 ? 19.295 -7.387 -21.292 1.00 78.62 91 ILE A CA 1
ATOM 754 C C . ILE A 1 91 ? 18.840 -7.933 -19.943 1.00 78.62 91 ILE A C 1
ATOM 756 O O . ILE A 1 91 ? 18.663 -7.217 -18.957 1.00 78.62 91 ILE A O 1
ATOM 760 N N . ARG A 1 92 ? 18.700 -9.256 -19.889 1.00 69.00 92 ARG A N 1
ATOM 761 C CA . ARG A 1 92 ? 18.485 -9.970 -18.635 1.00 69.00 92 ARG A CA 1
ATOM 762 C C . ARG A 1 92 ? 19.760 -9.915 -17.807 1.00 69.00 92 ARG A C 1
ATOM 764 O O . ARG A 1 92 ? 20.754 -10.564 -18.135 1.00 69.00 92 ARG A O 1
ATOM 771 N N . HIS A 1 93 ? 19.720 -9.177 -16.708 1.00 65.38 93 HIS A N 1
ATOM 772 C CA . HIS A 1 93 ? 20.664 -9.420 -15.631 1.00 65.38 93 HIS A CA 1
ATOM 773 C C . HIS A 1 93 ? 20.358 -10.793 -15.016 1.00 65.38 93 HIS A C 1
ATOM 775 O O . HIS A 1 93 ? 19.198 -11.190 -14.890 1.00 65.38 93 HIS A O 1
ATOM 781 N N . GLY A 1 94 ? 21.399 -11.546 -14.653 1.00 64.19 94 GLY A N 1
ATOM 782 C CA . GLY A 1 94 ? 21.210 -12.693 -13.764 1.00 64.19 94 GLY A CA 1
ATOM 783 C C . GLY A 1 94 ? 20.615 -12.229 -12.432 1.00 64.19 94 GLY A C 1
ATOM 784 O O . GLY A 1 94 ? 20.655 -11.037 -12.121 1.00 64.19 94 GLY A O 1
ATOM 785 N N . SER A 1 95 ? 20.076 -13.159 -11.637 1.00 62.59 95 SER A N 1
ATOM 786 C CA . SER A 1 95 ? 19.637 -12.859 -10.268 1.00 62.59 95 SER A CA 1
ATOM 787 C C . SER A 1 95 ? 20.695 -12.035 -9.539 1.00 62.59 95 SER A C 1
ATOM 789 O O . SER A 1 95 ? 21.892 -12.287 -9.713 1.00 62.59 95 SER A O 1
ATOM 791 N N . PHE A 1 96 ? 20.249 -11.056 -8.743 1.00 62.03 96 PHE A N 1
ATOM 792 C CA . PHE A 1 96 ? 21.155 -10.202 -7.982 1.00 62.03 96 PHE A CA 1
ATOM 793 C C . PHE A 1 96 ? 22.188 -11.085 -7.265 1.00 62.03 96 PHE A C 1
ATOM 795 O O . PHE A 1 96 ? 21.792 -12.013 -6.550 1.00 62.03 96 PHE A O 1
ATOM 802 N N . PRO A 1 97 ? 23.493 -10.874 -7.504 1.00 64.69 97 PRO A N 1
ATOM 803 C CA . PRO A 1 97 ? 24.525 -11.751 -6.976 1.00 64.69 97 PRO A CA 1
ATOM 804 C C . PRO A 1 97 ? 24.442 -11.767 -5.452 1.00 64.69 97 PRO A C 1
ATOM 806 O O . PRO A 1 97 ? 24.617 -10.748 -4.789 1.00 64.69 97 PRO A O 1
ATOM 809 N N . SER A 1 98 ? 24.204 -12.941 -4.878 1.00 62.03 98 SER A N 1
ATOM 810 C CA . SER A 1 98 ? 24.129 -13.106 -3.426 1.00 62.03 98 SER A CA 1
ATOM 811 C C . SER A 1 98 ? 25.509 -13.089 -2.751 1.00 62.03 98 SER A C 1
ATOM 813 O O . SER A 1 98 ? 25.595 -13.217 -1.532 1.00 62.03 98 SER A O 1
ATOM 815 N N . LYS A 1 99 ? 26.599 -12.974 -3.527 1.00 73.81 99 LYS A N 1
ATOM 816 C CA . LYS A 1 99 ? 27.992 -13.004 -3.058 1.00 73.81 99 LYS A CA 1
ATOM 817 C C . LYS A 1 99 ? 28.786 -11.806 -3.580 1.00 73.81 99 LYS A C 1
ATOM 819 O O . LYS A 1 99 ? 28.700 -11.438 -4.751 1.00 73.81 99 LYS A O 1
ATOM 824 N N . LEU A 1 100 ? 29.633 -11.250 -2.714 1.00 69.44 100 LEU A N 1
ATOM 825 C CA . LEU A 1 100 ? 30.459 -10.069 -2.992 1.00 69.44 100 LEU A CA 1
ATOM 826 C C . LEU A 1 100 ? 31.452 -10.277 -4.153 1.00 69.44 100 LEU A C 1
ATOM 828 O O . LEU A 1 100 ? 31.699 -9.375 -4.956 1.00 69.44 100 LEU A O 1
ATOM 832 N N . GLU A 1 101 ? 31.999 -11.484 -4.285 1.00 75.19 101 GLU A N 1
ATOM 833 C CA . GLU A 1 101 ? 32.924 -11.840 -5.370 1.00 75.19 101 GLU A CA 1
ATOM 834 C C . GLU A 1 101 ? 32.262 -11.726 -6.750 1.00 75.19 101 GLU A C 1
ATOM 836 O O . GLU A 1 101 ? 32.882 -11.262 -7.711 1.00 75.19 101 GLU A O 1
ATOM 841 N N . ASP A 1 102 ? 30.981 -12.084 -6.841 1.00 72.62 102 ASP A N 1
ATOM 842 C CA . ASP A 1 102 ? 30.208 -12.016 -8.078 1.00 72.62 102 ASP A CA 1
ATOM 843 C C . ASP A 1 102 ? 29.828 -10.566 -8.417 1.00 72.62 102 ASP A C 1
ATOM 845 O O . ASP A 1 102 ? 29.888 -10.173 -9.585 1.00 72.62 102 ASP A O 1
ATOM 849 N N . MET A 1 103 ? 29.578 -9.723 -7.405 1.00 59.06 103 MET A N 1
ATOM 850 C CA . MET A 1 103 ? 29.423 -8.272 -7.594 1.00 59.06 103 MET A CA 1
ATOM 851 C C . MET A 1 103 ? 30.683 -7.644 -8.195 1.00 59.06 103 MET A C 1
ATOM 853 O O . MET A 1 103 ? 30.610 -6.884 -9.160 1.00 59.06 103 MET A O 1
ATOM 857 N N . THR A 1 104 ? 31.856 -8.002 -7.670 1.00 69.75 104 THR A N 1
ATOM 858 C CA . THR A 1 104 ? 33.140 -7.432 -8.113 1.00 69.75 104 THR A CA 1
ATOM 859 C C . THR A 1 104 ? 33.427 -7.750 -9.589 1.00 69.75 104 THR A C 1
ATOM 861 O O . THR A 1 104 ? 33.968 -6.918 -10.323 1.00 69.75 104 THR A O 1
ATOM 864 N N . LYS A 1 105 ? 33.019 -8.937 -10.058 1.00 69.94 105 LYS A N 1
ATOM 865 C CA . LYS A 1 105 ? 33.129 -9.338 -11.471 1.00 69.94 105 LYS A CA 1
ATOM 866 C C . LYS A 1 105 ? 32.190 -8.533 -12.374 1.00 69.94 105 LYS A C 1
ATOM 868 O O . LYS A 1 105 ? 32.608 -8.113 -13.454 1.00 69.94 105 LYS A O 1
ATOM 873 N N . LEU A 1 106 ? 30.956 -8.280 -11.930 1.00 65.88 106 LEU A N 1
ATOM 874 C CA . LEU A 1 106 ? 29.982 -7.473 -12.674 1.00 65.88 106 LEU A CA 1
ATOM 875 C C . LEU A 1 106 ? 30.439 -6.017 -12.822 1.00 65.88 106 LEU A C 1
ATOM 877 O O . LEU A 1 106 ? 30.387 -5.481 -13.928 1.00 65.88 106 LEU A O 1
ATOM 881 N N . PHE A 1 107 ? 30.979 -5.409 -11.759 1.00 64.31 107 PHE A N 1
ATOM 882 C CA . PHE A 1 107 ? 31.505 -4.040 -11.811 1.00 64.31 107 PHE A CA 1
ATOM 883 C C . PHE A 1 107 ? 32.661 -3.890 -12.806 1.00 64.31 107 PHE A C 1
ATOM 885 O O . PHE A 1 107 ? 32.681 -2.935 -13.587 1.00 64.31 107 PHE A O 1
ATOM 892 N N . LYS A 1 108 ? 33.597 -4.852 -12.849 1.00 69.00 108 LYS A N 1
ATOM 893 C CA . LYS A 1 108 ? 34.689 -4.835 -13.839 1.00 69.00 108 LYS A CA 1
ATOM 894 C C . LYS A 1 108 ? 34.163 -4.937 -15.269 1.00 69.00 108 LYS A C 1
ATOM 896 O O . LYS A 1 108 ? 34.640 -4.215 -16.139 1.00 69.00 108 LYS A O 1
ATOM 901 N N . LYS A 1 109 ? 33.170 -5.799 -15.506 1.00 66.62 109 LYS A N 1
ATOM 902 C CA . LYS A 1 109 ? 32.576 -5.987 -16.834 1.00 66.62 109 LYS A CA 1
ATOM 903 C C . LYS A 1 109 ? 31.850 -4.726 -17.313 1.00 66.62 109 LYS A C 1
ATOM 905 O O . LYS A 1 109 ? 32.136 -4.261 -18.410 1.00 66.62 109 LYS A O 1
ATOM 910 N N . ALA A 1 110 ? 30.991 -4.145 -16.475 1.00 64.50 110 ALA A N 1
ATOM 911 C CA . ALA A 1 110 ? 30.228 -2.940 -16.807 1.00 64.50 110 ALA A CA 1
ATOM 912 C C . ALA A 1 110 ? 31.134 -1.726 -17.086 1.00 64.50 110 ALA A C 1
ATOM 914 O O . ALA A 1 110 ? 30.910 -0.995 -18.047 1.00 64.50 110 ALA A O 1
ATOM 915 N N . THR A 1 111 ? 32.200 -1.551 -16.294 1.00 66.94 111 THR A N 1
ATOM 916 C CA . THR A 1 111 ? 33.164 -0.447 -16.467 1.00 66.94 111 THR A CA 1
ATOM 917 C C . THR A 1 111 ? 33.943 -0.557 -17.779 1.00 66.94 111 THR A C 1
ATOM 919 O O . THR A 1 111 ? 34.166 0.441 -18.457 1.00 66.94 111 THR A O 1
ATOM 922 N N . LEU A 1 112 ? 34.353 -1.769 -18.166 1.00 63.03 112 LEU A N 1
ATOM 923 C CA . LEU A 1 112 ? 35.061 -1.986 -19.432 1.00 63.03 112 LEU A CA 1
ATOM 924 C C . LEU A 1 112 ? 34.150 -1.762 -20.644 1.00 63.03 112 LEU A C 1
ATOM 926 O O . LEU A 1 112 ? 34.599 -1.226 -21.657 1.00 63.03 112 LEU A O 1
ATOM 930 N N . GLN A 1 113 ? 32.875 -2.133 -20.527 1.00 64.50 113 GLN A N 1
ATOM 931 C CA . GLN A 1 113 ? 31.892 -1.955 -21.592 1.00 64.50 113 GLN A CA 1
ATOM 932 C C . GLN A 1 113 ? 31.595 -0.468 -21.831 1.00 64.50 113 GLN A C 1
ATOM 934 O O . GLN A 1 113 ? 31.735 -0.006 -22.964 1.00 64.50 113 GLN A O 1
ATOM 939 N N . SER A 1 114 ? 31.340 0.305 -20.769 1.00 66.62 114 SER A N 1
ATOM 940 C CA . SER A 1 114 ? 31.081 1.749 -20.880 1.00 66.62 114 SER A CA 1
ATOM 941 C C . SER A 1 114 ? 32.295 2.544 -21.380 1.00 66.62 114 SER A C 1
ATOM 943 O O . SER A 1 114 ? 32.145 3.488 -22.157 1.00 66.62 114 SER A O 1
ATOM 945 N N . LEU A 1 115 ? 33.515 2.137 -21.004 1.00 64.44 115 LEU A N 1
ATOM 946 C CA . LEU A 1 115 ? 34.756 2.705 -21.543 1.00 64.44 115 LEU A CA 1
ATOM 947 C C . LEU A 1 115 ? 34.899 2.434 -23.045 1.00 64.44 115 LEU A C 1
ATOM 949 O O . LEU A 1 115 ? 35.260 3.341 -23.795 1.00 64.44 115 LEU A O 1
ATOM 953 N N . SER A 1 116 ? 34.598 1.212 -23.492 1.00 65.75 116 SER A N 1
ATOM 954 C CA . SER A 1 116 ? 34.681 0.849 -24.912 1.00 65.75 116 SER A CA 1
ATOM 955 C C . SER A 1 116 ? 33.649 1.591 -25.770 1.00 65.75 116 SER A C 1
ATOM 957 O O . SER A 1 116 ? 33.978 2.074 -26.852 1.00 65.75 116 SER A O 1
ATOM 959 N N . GLU A 1 117 ? 32.427 1.764 -25.262 1.00 65.00 117 GLU A N 1
ATOM 960 C CA . GLU A 1 117 ? 31.356 2.497 -25.943 1.00 65.00 117 GLU A CA 1
ATOM 961 C C . GLU A 1 117 ? 31.676 3.995 -26.044 1.00 65.00 117 GLU A C 1
ATOM 963 O O . GLU A 1 117 ? 31.514 4.595 -27.108 1.00 65.00 117 GLU A O 1
ATOM 968 N N . SER A 1 118 ? 32.224 4.584 -24.976 1.00 63.69 118 SER A N 1
ATOM 969 C CA . SER A 1 118 ? 32.677 5.982 -24.951 1.00 63.69 118 SER A CA 1
ATOM 970 C C . SER A 1 118 ? 33.842 6.246 -25.918 1.00 63.69 118 SER A C 1
ATOM 972 O O . SER A 1 118 ? 33.872 7.276 -26.595 1.00 63.69 118 SER A O 1
ATOM 974 N N . LEU A 1 119 ? 34.783 5.302 -26.043 1.00 58.91 119 LEU A N 1
ATOM 975 C CA . LEU A 1 119 ? 35.885 5.371 -27.012 1.00 58.91 119 LEU A CA 1
ATOM 976 C C . LEU A 1 119 ? 35.387 5.288 -28.461 1.00 58.91 119 LEU A C 1
ATOM 978 O O . LEU A 1 119 ? 35.809 6.088 -29.295 1.00 58.91 119 LEU A O 1
ATOM 982 N N . ASN A 1 120 ? 34.449 4.385 -28.752 1.00 60.41 120 ASN A N 1
ATOM 983 C CA . ASN A 1 120 ? 33.894 4.226 -30.098 1.00 60.41 120 ASN A CA 1
ATOM 984 C C . ASN A 1 120 ? 33.108 5.460 -30.565 1.00 60.41 120 ASN A C 1
ATOM 986 O O . ASN A 1 120 ? 33.222 5.848 -31.727 1.00 60.41 120 ASN A O 1
ATOM 990 N N . GLN A 1 121 ? 32.383 6.141 -29.672 1.00 54.25 121 GLN A N 1
ATOM 991 C CA . GLN A 1 121 ? 31.712 7.401 -30.023 1.00 54.25 121 GLN A CA 1
ATOM 992 C C . GLN A 1 121 ? 32.678 8.570 -30.273 1.00 54.25 121 GLN A C 1
ATOM 994 O O . GLN A 1 121 ? 32.319 9.533 -30.949 1.00 54.25 121 GLN A O 1
ATOM 999 N N . ARG A 1 122 ? 33.907 8.498 -29.751 1.00 52.59 122 ARG A N 1
ATOM 1000 C CA . ARG A 1 122 ? 34.938 9.534 -29.910 1.00 52.59 122 ARG A CA 1
ATOM 1001 C C . ARG A 1 122 ? 35.754 9.393 -31.195 1.00 52.59 122 ARG A C 1
ATOM 1003 O O . ARG A 1 122 ? 36.287 10.389 -31.661 1.00 52.59 122 ARG A O 1
ATOM 1010 N N . ILE A 1 123 ? 35.849 8.179 -31.740 1.00 50.44 123 ILE A N 1
ATOM 1011 C CA . ILE A 1 123 ? 36.584 7.862 -32.979 1.00 50.44 123 ILE A CA 1
ATOM 1012 C C . ILE A 1 123 ? 35.729 8.134 -34.233 1.00 50.44 123 ILE A C 1
ATOM 1014 O O . ILE A 1 123 ? 36.271 8.323 -35.316 1.00 50.44 123 ILE A O 1
ATOM 1018 N N . LEU A 1 124 ? 34.399 8.200 -34.096 1.00 46.50 124 LEU A N 1
ATOM 1019 C CA . LEU A 1 124 ? 33.465 8.481 -35.197 1.00 46.50 124 LEU A CA 1
ATOM 1020 C C . LEU A 1 124 ? 33.218 9.986 -35.467 1.00 46.50 124 LEU A C 1
ATOM 1022 O O . LEU A 1 124 ? 32.248 10.328 -36.145 1.00 46.50 124 LEU A O 1
ATOM 1026 N N . ARG A 1 125 ? 34.061 10.881 -34.934 1.00 40.31 125 ARG A N 1
ATOM 1027 C CA . ARG A 1 125 ? 34.052 12.328 -35.209 1.00 40.31 125 ARG A CA 1
ATOM 1028 C C . ARG A 1 125 ? 35.353 12.779 -35.852 1.00 40.31 125 ARG A C 1
ATOM 1030 O O . ARG A 1 125 ? 36.413 12.288 -35.413 1.00 40.31 125 ARG A O 1
#

Secondary structure (DSSP, 8-state):
--SHHHHHHHHH-HHHHHHHSPSSEEETTGGG-GGGHHHHHHHHHHH--TTSEEE--S-HHHHHHHHHHHSTTS-----PPPPPHHHHTT----S--SSHHHHHHHHHHHHHHHHHHHHHHHHT-

Foldseek 3Di:
DPDPVLLCCCAVPVVVNCVVVFFPDEDEACLSRLVNLQVVLVVCVVPVDPNRYHYYHPDVVSVVVSCVVRVPPNDDDDDDDPQDPCVVVPNDDDPDDPDPVVVVVVVVVVVVVVVVVVVVVVVVD

pLDDT: mean 81.77, std 12.71, range [40.31, 96.38]

Sequence (125 aa):
MDDPLERQLAREQPRRFLELHQAPVLIDEIQYAPELFPYIKMEVDRRREDSLYWLTGSQVFALMKHVQESLAGRVMILRLQEISQSEEIGIRHGSFPSKLEDMTKLFKKATLQSLSESLNQRILR

Radius of gyration: 21.71 Å; chains: 1; bounding box: 54×28×49 Å